Protein AF-A0A7C4EV48-F1 (afdb_monomer_lite)

Radius of gyration: 21.67 Å; chains: 1; bounding box: 40×51×42 Å

Foldseek 3Di:
DVVVVVVVVLVVCCVVPPVVSVQVVCCVPVVDNDDSVPPDDDPVPDDDDDDPVVVVVVVVVVVVVVVVVVVVVVVCPDPWDQDPNDTD

Sequence (88 aa):
MAIKEEVARIIEEVRKNGDRAIGYYLRRFDGLNLQPENLKIDVTRMSVRVSQNFRRAVKTAIARVKRFHQLEKARITNWQENIGGIIV

Secondary structure (DSSP, 8-state):
-HHHHHHHHHHHHHHHHTHHHHHHHIIIII-----GGGSS--GGG------HHHHHHHHHHHHHHHHHHHHHHHH------EETTEE-

pLDDT: mean 90.68, std 9.81, range [60.72, 98.62]

Structure (mmCIF, N/CA/C/O backbone):
data_AF-A0A7C4EV48-F1
#
_entry.id   AF-A0A7C4EV48-F1
#
loop_
_atom_site.group_PDB
_ato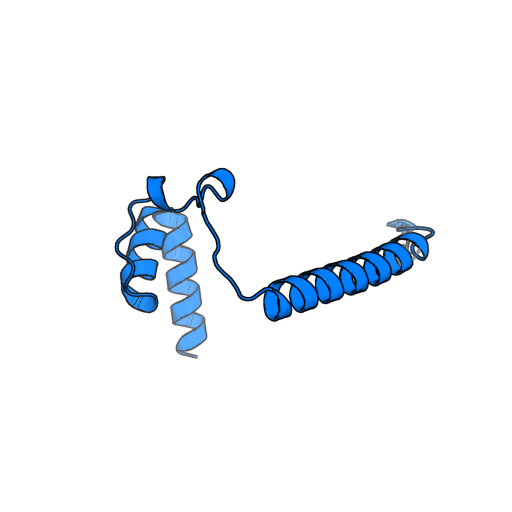m_site.id
_atom_site.type_symbol
_atom_site.label_atom_id
_atom_site.label_alt_id
_atom_site.label_comp_id
_atom_site.label_asym_id
_atom_site.label_entity_id
_atom_site.label_seq_id
_atom_site.pdbx_PDB_ins_code
_atom_site.Cartn_x
_atom_site.Cartn_y
_atom_site.Cartn_z
_atom_site.occupancy
_atom_site.B_iso_or_equiv
_atom_site.auth_seq_id
_atom_site.auth_comp_id
_atom_site.auth_asym_id
_atom_site.auth_atom_id
_atom_site.pdbx_PDB_model_num
ATOM 1 N N . MET A 1 1 ? -17.310 20.556 7.518 1.00 60.72 1 MET A N 1
ATOM 2 C CA . MET A 1 1 ? -16.618 20.469 8.826 1.00 60.72 1 MET A CA 1
ATOM 3 C C . MET A 1 1 ? -16.603 19.042 9.381 1.00 60.72 1 MET A C 1
ATOM 5 O O . MET A 1 1 ? -15.519 18.572 9.692 1.00 60.72 1 MET A O 1
ATOM 9 N N . ALA A 1 2 ? -17.719 18.301 9.347 1.00 85.00 2 ALA A N 1
ATOM 10 C CA . ALA A 1 2 ? -17.835 16.948 9.921 1.00 85.00 2 ALA A CA 1
ATOM 11 C C . ALA A 1 2 ? -16.746 15.918 9.525 1.00 85.00 2 ALA A C 1
ATOM 13 O O . ALA A 1 2 ? -16.184 15.270 10.402 1.00 85.00 2 ALA A O 1
ATOM 14 N N . ILE A 1 3 ? -16.393 15.791 8.235 1.00 94.44 3 ILE A N 1
ATOM 15 C CA . ILE A 1 3 ? -15.415 14.773 7.789 1.00 94.44 3 ILE A CA 1
ATOM 16 C C . ILE A 1 3 ? -14.018 15.034 8.370 1.00 94.44 3 ILE A C 1
ATOM 18 O O . ILE A 1 3 ? -13.352 14.111 8.827 1.00 94.44 3 ILE A O 1
ATOM 22 N N . LYS A 1 4 ? -13.572 16.298 8.399 1.00 96.94 4 LYS A N 1
ATOM 23 C CA . LYS A 1 4 ? -12.251 16.661 8.940 1.00 96.94 4 LYS A CA 1
ATOM 24 C C . LYS A 1 4 ? -12.140 16.283 10.419 1.00 96.94 4 LYS A C 1
ATOM 26 O O . LYS A 1 4 ? -11.116 15.760 10.845 1.00 96.94 4 LYS A O 1
ATOM 31 N N . GLU A 1 5 ? -13.193 16.537 11.189 1.00 97.12 5 GLU A N 1
ATOM 32 C CA . GLU A 1 5 ? -13.258 16.212 12.618 1.00 97.12 5 GLU A CA 1
ATOM 33 C C . GLU A 1 5 ? -13.328 14.704 12.873 1.00 97.12 5 GLU A C 1
ATOM 35 O O . GLU A 1 5 ? -12.796 14.219 13.869 1.00 97.12 5 GLU A O 1
ATOM 40 N N . GLU A 1 6 ? -13.986 13.947 11.996 1.00 96.06 6 GLU A N 1
ATOM 41 C CA . GLU A 1 6 ? -14.011 12.486 12.072 1.00 96.06 6 GLU A CA 1
ATOM 42 C C . GLU A 1 6 ? -12.633 11.888 11.770 1.00 96.06 6 GLU A C 1
ATOM 44 O O . GLU A 1 6 ? -12.130 11.089 12.558 1.00 96.06 6 GLU A O 1
ATOM 49 N N . VAL A 1 7 ? -11.963 12.349 10.710 1.00 97.62 7 VAL A N 1
ATOM 50 C CA . VAL A 1 7 ? -10.591 11.928 10.386 1.00 97.62 7 VAL A CA 1
ATOM 51 C C . VAL A 1 7 ? -9.626 12.266 11.524 1.00 97.62 7 VAL A C 1
ATOM 53 O O . VAL A 1 7 ? -8.837 11.414 11.930 1.00 97.62 7 VAL A O 1
ATOM 56 N N . ALA A 1 8 ? -9.712 13.475 12.091 1.00 98.00 8 ALA A N 1
ATOM 57 C CA . ALA A 1 8 ? -8.877 13.873 13.225 1.00 98.00 8 ALA A CA 1
ATOM 58 C C . ALA A 1 8 ? -9.084 12.960 14.446 1.00 98.00 8 ALA A C 1
ATOM 60 O O . ALA A 1 8 ? -8.114 12.573 15.096 1.00 98.00 8 ALA A O 1
ATOM 61 N N . ARG A 1 9 ? -10.333 12.562 14.726 1.00 97.44 9 ARG A N 1
ATOM 62 C CA . ARG A 1 9 ? -10.645 11.598 15.791 1.00 97.44 9 ARG A CA 1
ATOM 63 C C . ARG A 1 9 ? -10.063 10.216 15.511 1.00 97.44 9 ARG A C 1
ATOM 65 O O . ARG A 1 9 ? -9.483 9.631 16.415 1.00 97.44 9 ARG A O 1
ATOM 72 N N . ILE A 1 10 ? -10.163 9.709 14.281 1.00 98.00 10 ILE A N 1
ATOM 73 C CA . ILE A 1 10 ? -9.578 8.410 13.905 1.00 98.00 10 ILE A CA 1
ATOM 74 C C . ILE A 1 10 ? -8.061 8.420 14.122 1.00 98.00 10 ILE A C 1
ATOM 76 O O . ILE A 1 10 ? -7.530 7.502 14.744 1.00 98.00 10 ILE A O 1
ATOM 80 N N . ILE A 1 11 ? -7.374 9.471 13.662 1.00 98.44 11 ILE A N 1
ATOM 81 C CA . ILE A 1 11 ? -5.924 9.625 13.842 1.00 98.44 11 ILE A CA 1
ATOM 82 C C . ILE A 1 11 ? -5.564 9.640 15.331 1.00 98.44 11 ILE A C 1
ATOM 84 O O . ILE A 1 11 ? -4.645 8.935 15.744 1.00 98.44 11 ILE A O 1
ATOM 88 N N . GLU A 1 12 ? -6.297 10.403 16.145 1.00 98.56 12 GLU A N 1
ATOM 89 C CA . GLU A 1 12 ? -6.039 10.493 17.583 1.00 98.56 12 GLU A CA 1
ATOM 90 C C . GLU A 1 12 ? -6.294 9.164 18.310 1.00 98.56 12 GLU A C 1
ATOM 92 O O . GLU A 1 12 ? -5.529 8.784 19.196 1.00 98.56 12 GLU A O 1
ATOM 97 N N . GLU A 1 13 ? -7.319 8.415 17.907 1.00 98.38 13 GLU A N 1
ATOM 98 C CA . GLU A 1 13 ? -7.587 7.077 18.436 1.00 98.38 13 GLU A CA 1
ATOM 99 C C . GLU A 1 13 ? -6.479 6.086 18.074 1.00 98.38 13 GLU A C 1
ATOM 101 O O . GLU A 1 13 ? -6.010 5.355 18.944 1.00 98.38 13 GLU A O 1
ATOM 106 N N . VAL A 1 14 ? -5.990 6.091 16.830 1.00 98.00 14 VAL A N 1
ATOM 107 C CA . VAL A 1 14 ? -4.845 5.254 16.432 1.00 98.00 14 VAL A CA 1
ATOM 108 C C . VAL A 1 14 ? -3.583 5.660 17.194 1.00 98.00 14 VAL A C 1
ATOM 110 O O . VAL A 1 14 ? -2.846 4.794 17.659 1.00 98.00 14 VAL A O 1
ATOM 113 N N . ARG A 1 15 ? -3.361 6.961 17.417 1.00 98.31 15 ARG A N 1
ATOM 114 C CA . ARG A 1 15 ? -2.226 7.460 18.206 1.00 98.31 15 ARG A CA 1
ATOM 115 C C . ARG A 1 15 ? -2.262 6.972 19.658 1.00 98.31 15 ARG A C 1
ATOM 117 O O . ARG A 1 15 ? -1.217 6.625 20.200 1.00 98.31 15 ARG A O 1
ATOM 124 N N . LYS A 1 16 ? -3.439 6.957 20.295 1.00 98.44 16 LYS A N 1
ATOM 125 C CA . LYS A 1 16 ? -3.608 6.519 21.694 1.00 98.44 16 LYS A CA 1
ATOM 126 C C . LYS A 1 16 ? -3.626 5.001 21.853 1.00 98.44 16 LYS A C 1
ATOM 128 O O . LYS A 1 16 ? -3.102 4.487 22.836 1.00 98.44 16 LYS A O 1
ATOM 133 N N . ASN A 1 17 ? -4.269 4.298 20.922 1.00 96.88 17 ASN A N 1
ATOM 134 C CA . ASN A 1 17 ? -4.677 2.904 21.098 1.00 96.88 17 ASN A CA 1
ATOM 135 C C . ASN A 1 17 ? -4.013 1.924 20.115 1.00 96.88 17 ASN A C 1
ATOM 137 O O . ASN A 1 17 ? -4.248 0.718 20.224 1.00 96.88 17 ASN A O 1
ATOM 141 N N . GLY A 1 18 ? -3.184 2.410 19.185 1.00 95.81 18 GLY A N 1
ATOM 142 C CA . GLY A 1 18 ? -2.398 1.597 18.255 1.00 95.81 18 GLY A CA 1
ATOM 143 C C . GLY A 1 18 ? -3.247 0.632 17.423 1.00 95.81 18 GLY A C 1
ATOM 144 O O . GLY A 1 18 ? -4.367 0.952 17.016 1.00 95.81 18 GLY A O 1
ATOM 145 N N . ASP A 1 19 ? -2.739 -0.584 17.216 1.00 95.62 19 ASP A N 1
ATOM 146 C CA . ASP A 1 19 ? -3.375 -1.606 16.372 1.00 95.62 19 ASP A CA 1
ATOM 147 C C . ASP A 1 19 ? -4.777 -2.014 16.841 1.00 95.62 19 ASP A C 1
ATOM 149 O O . ASP A 1 19 ? -5.602 -2.448 16.035 1.00 95.62 19 ASP A O 1
ATOM 153 N N . ARG A 1 20 ? -5.102 -1.820 18.127 1.00 94.25 20 ARG A N 1
ATOM 154 C CA . ARG A 1 20 ? -6.461 -2.049 18.638 1.00 94.25 20 ARG A CA 1
ATOM 155 C C . ARG A 1 20 ? -7.468 -1.112 17.972 1.00 94.25 20 ARG A C 1
ATOM 157 O O . ARG A 1 20 ? -8.555 -1.550 17.595 1.00 94.25 20 ARG A O 1
ATOM 164 N N . ALA A 1 21 ? -7.111 0.164 17.809 1.00 96.44 21 ALA A N 1
ATOM 165 C CA . ALA A 1 21 ? -7.947 1.120 17.087 1.00 96.44 21 ALA A CA 1
ATOM 166 C C . ALA A 1 21 ? -8.019 0.779 15.594 1.00 96.44 21 ALA A C 1
ATOM 168 O O . ALA A 1 21 ? -9.095 0.876 15.007 1.00 96.44 21 ALA A O 1
ATOM 169 N N . ILE A 1 22 ? -6.921 0.307 14.994 1.00 96.38 22 ILE A N 1
ATOM 170 C CA . ILE A 1 22 ? -6.922 -0.161 13.600 1.00 96.38 22 ILE A CA 1
ATOM 171 C C . ILE A 1 22 ? -7.918 -1.315 13.424 1.00 96.38 22 ILE A C 1
ATOM 173 O O . ILE A 1 22 ? -8.787 -1.234 12.561 1.00 96.38 22 ILE A O 1
ATOM 177 N N . GLY A 1 23 ? -7.870 -2.344 14.277 1.00 95.44 23 GLY A N 1
ATOM 178 C CA . GLY A 1 23 ? -8.818 -3.465 14.238 1.00 95.44 23 GLY A CA 1
ATOM 179 C C . GLY A 1 23 ? -10.280 -3.034 14.420 1.00 95.44 23 GLY A C 1
ATOM 180 O O . GLY A 1 23 ? -11.172 -3.551 13.744 1.00 95.44 23 GLY A O 1
ATOM 181 N N . TYR A 1 24 ? -10.541 -2.042 15.280 1.00 95.44 24 TYR A N 1
ATOM 182 C CA . TYR A 1 24 ? -11.873 -1.444 15.422 1.00 95.44 24 TYR A CA 1
ATOM 183 C C . TYR A 1 24 ? -12.350 -0.782 14.120 1.00 95.44 24 TYR A C 1
ATOM 185 O O . TYR A 1 24 ? -13.471 -1.040 13.673 1.00 95.44 24 TYR A O 1
ATOM 193 N N . TYR A 1 25 ? -11.507 0.039 13.487 1.00 96.50 25 TYR A N 1
ATOM 194 C CA . TYR A 1 25 ? -11.878 0.751 12.264 1.00 96.50 25 TYR A CA 1
ATOM 195 C C . TYR A 1 25 ? -11.956 -0.158 11.033 1.00 96.50 25 TYR A C 1
ATOM 197 O O . TYR A 1 25 ? -12.860 0.034 10.224 1.00 96.50 25 TYR A O 1
ATOM 205 N N . LEU A 1 26 ? -11.124 -1.200 10.941 1.00 96.31 26 LEU A N 1
ATOM 206 C CA . LEU A 1 26 ? -11.251 -2.255 9.928 1.00 96.31 26 LEU A CA 1
ATOM 207 C C . LEU A 1 26 ? -12.602 -2.970 10.027 1.00 96.31 26 LEU A C 1
ATOM 209 O O . LEU A 1 26 ? -13.258 -3.208 9.016 1.00 96.31 26 LEU A O 1
ATOM 213 N N . ARG A 1 27 ? -13.072 -3.268 11.245 1.00 95.81 27 ARG A N 1
ATOM 214 C CA . ARG A 1 27 ? -14.408 -3.853 11.420 1.00 95.81 27 ARG A CA 1
ATOM 215 C C . ARG A 1 27 ? -15.497 -2.876 10.994 1.00 95.81 27 ARG A C 1
ATOM 217 O O . ARG A 1 27 ? -16.455 -3.278 10.343 1.00 95.81 27 ARG A O 1
ATOM 224 N N . ARG A 1 28 ? -15.367 -1.611 11.399 1.00 95.88 28 ARG A N 1
ATOM 225 C CA . ARG A 1 28 ? -16.380 -0.576 11.166 1.00 95.88 28 ARG A CA 1
ATOM 226 C C . ARG A 1 28 ? -16.534 -0.223 9.688 1.00 95.88 28 ARG A C 1
ATOM 228 O O . ARG A 1 28 ? -17.664 -0.069 9.241 1.00 95.88 28 ARG A O 1
ATOM 235 N N . PHE A 1 29 ? -15.427 -0.047 8.971 1.00 96.50 29 PHE A N 1
ATOM 236 C CA . PHE A 1 29 ? -15.435 0.484 7.607 1.00 96.50 29 PHE A CA 1
ATOM 237 C C . PHE A 1 29 ? -15.257 -0.597 6.539 1.00 96.50 29 PHE A C 1
ATOM 239 O O . PHE A 1 29 ? -15.910 -0.514 5.503 1.00 96.50 29 PHE A O 1
ATOM 246 N N . ASP A 1 30 ? -14.462 -1.636 6.811 1.00 95.81 30 ASP A N 1
ATOM 247 C CA . ASP A 1 30 ? -14.158 -2.701 5.843 1.00 95.81 30 ASP A CA 1
ATOM 248 C C . ASP A 1 30 ? -14.875 -4.029 6.156 1.00 95.81 30 ASP A C 1
ATOM 250 O O . ASP A 1 30 ? -14.783 -4.988 5.390 1.00 95.81 30 ASP A O 1
ATOM 254 N N . GLY A 1 31 ? -15.581 -4.122 7.291 1.00 95.94 31 GLY A N 1
ATOM 255 C CA . GLY A 1 31 ? -16.253 -5.350 7.736 1.00 95.94 31 GLY A CA 1
ATOM 256 C C . GLY A 1 31 ? -15.296 -6.463 8.179 1.00 95.94 31 GLY A C 1
ATOM 257 O O . GLY A 1 31 ? -15.717 -7.605 8.365 1.00 95.94 31 GLY A O 1
ATOM 258 N N . LEU A 1 32 ? -14.008 -6.156 8.359 1.00 94.25 32 LEU A N 1
ATOM 259 C CA . LEU A 1 32 ? -12.970 -7.136 8.669 1.00 94.25 32 LEU A CA 1
ATOM 260 C C . LEU A 1 32 ? -12.740 -7.256 10.177 1.00 94.25 32 LEU A C 1
ATOM 262 O O . LEU A 1 32 ? -12.408 -6.292 10.862 1.00 94.25 32 LEU A O 1
ATOM 266 N N . ASN A 1 33 ? -12.868 -8.475 10.702 1.00 93.94 33 ASN A N 1
ATOM 267 C CA . ASN A 1 33 ? -12.550 -8.792 12.091 1.00 93.94 33 ASN A CA 1
ATOM 268 C C . ASN A 1 33 ? -11.141 -9.390 12.192 1.00 93.94 33 ASN A C 1
ATOM 270 O O . ASN A 1 33 ? -10.988 -10.611 12.243 1.00 93.94 33 ASN A O 1
ATOM 274 N N . LEU A 1 34 ? -10.124 -8.530 12.186 1.00 91.19 34 LEU A N 1
ATOM 275 C CA . LEU A 1 34 ? -8.724 -8.936 12.291 1.00 91.19 34 LEU A CA 1
ATOM 276 C C . LEU A 1 34 ? -8.150 -8.569 13.659 1.00 91.19 34 LEU A C 1
ATOM 278 O O . LEU A 1 34 ? -8.392 -7.480 14.177 1.00 91.19 34 LEU A O 1
ATOM 282 N N . GLN A 1 35 ? -7.366 -9.491 14.216 1.00 87.12 35 GLN A N 1
ATOM 283 C CA . GLN A 1 35 ? -6.485 -9.199 15.346 1.00 87.12 35 GLN A CA 1
ATOM 284 C C . GLN A 1 35 ? -5.202 -8.515 14.841 1.00 87.12 35 GLN A C 1
ATOM 286 O O . GLN A 1 35 ? -4.817 -8.776 13.694 1.00 87.12 35 GLN A O 1
ATOM 291 N N . PRO A 1 36 ? -4.536 -7.676 15.657 1.00 86.94 36 PRO A N 1
ATOM 292 C CA . PRO A 1 36 ? -3.304 -6.971 15.288 1.00 86.94 36 PRO A CA 1
ATOM 293 C C . PRO A 1 36 ? -2.248 -7.844 14.598 1.00 86.94 36 PRO A C 1
ATOM 295 O O . PRO A 1 36 ? -1.664 -7.458 13.586 1.00 86.94 36 PRO A O 1
ATOM 298 N N . GLU A 1 37 ? -2.061 -9.071 15.077 1.00 88.88 37 GLU A N 1
ATOM 299 C CA . GLU A 1 37 ? -1.044 -10.005 14.586 1.00 88.88 37 GLU A CA 1
ATOM 300 C C . GLU A 1 37 ? -1.329 -10.479 13.151 1.00 88.88 37 GLU A C 1
ATOM 302 O O . GLU A 1 37 ? -0.421 -10.904 12.437 1.00 88.88 37 GLU A O 1
ATOM 307 N N . ASN A 1 38 ? -2.584 -10.362 12.707 1.00 89.50 38 ASN A N 1
ATOM 308 C CA . ASN A 1 38 ? -3.055 -10.767 11.384 1.00 89.50 38 ASN A CA 1
ATOM 309 C C . ASN A 1 38 ? -3.139 -9.601 10.387 1.00 89.50 38 ASN A C 1
ATOM 311 O O . ASN A 1 38 ? -3.567 -9.804 9.252 1.00 89.50 38 ASN A O 1
ATOM 315 N N . LEU A 1 39 ? -2.744 -8.382 10.778 1.00 90.12 39 LEU A N 1
ATOM 316 C CA . LEU A 1 39 ? -2.725 -7.228 9.870 1.00 90.12 39 LEU A CA 1
ATOM 317 C C . LEU A 1 39 ? -1.690 -7.396 8.751 1.00 90.12 39 LEU A C 1
ATOM 319 O O . LEU A 1 39 ? -1.884 -6.926 7.629 1.00 90.12 39 LEU A O 1
ATOM 323 N N . LYS A 1 40 ? -0.574 -8.069 9.046 1.00 90.50 40 LYS A N 1
ATOM 324 C CA . LYS A 1 40 ? 0.502 -8.284 8.081 1.00 90.50 40 LYS A CA 1
ATOM 325 C C . LYS A 1 40 ? 0.165 -9.442 7.144 1.00 90.50 40 LYS A C 1
ATOM 327 O O . LYS A 1 40 ? 0.028 -10.585 7.568 1.00 90.50 40 LYS A O 1
ATOM 332 N N . ILE A 1 41 ? 0.136 -9.155 5.846 1.00 88.38 41 ILE A N 1
ATOM 333 C CA . ILE A 1 41 ? -0.073 -10.164 4.806 1.00 88.38 41 ILE A CA 1
ATOM 334 C C . ILE A 1 41 ? 1.271 -10.789 4.407 1.00 88.38 41 ILE A C 1
ATOM 336 O O . ILE A 1 41 ? 2.174 -10.096 3.936 1.00 88.38 41 ILE A O 1
ATOM 340 N N . ASP A 1 42 ? 1.394 -12.112 4.548 1.00 87.44 42 ASP A N 1
ATOM 341 C CA . ASP A 1 42 ? 2.512 -12.879 3.990 1.00 87.44 42 ASP A CA 1
ATOM 342 C C . ASP A 1 42 ? 2.215 -13.270 2.536 1.00 87.44 42 ASP A C 1
ATOM 344 O O . ASP A 1 42 ? 1.579 -14.287 2.245 1.00 87.44 42 ASP A O 1
ATOM 348 N N . VAL A 1 43 ? 2.709 -12.453 1.605 1.00 85.94 43 VAL A N 1
ATOM 349 C CA . VAL A 1 43 ? 2.516 -12.664 0.164 1.00 85.94 43 VAL A CA 1
ATOM 350 C C . VAL A 1 43 ? 3.162 -13.950 -0.356 1.00 85.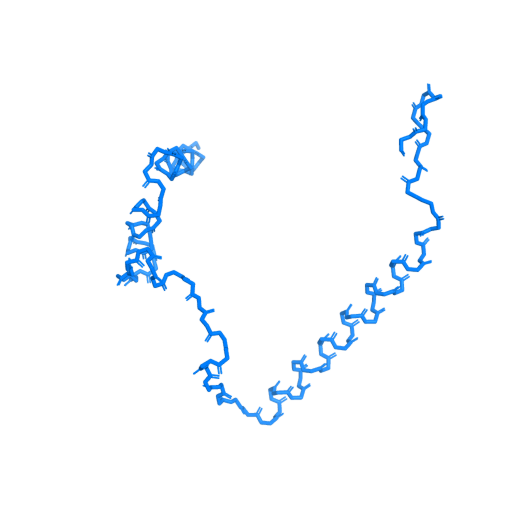94 43 VAL A C 1
ATOM 352 O O . VAL A 1 43 ? 2.746 -14.445 -1.400 1.00 85.94 43 VAL A O 1
ATOM 355 N N . THR A 1 44 ? 4.146 -14.522 0.351 1.00 86.06 44 THR A N 1
ATOM 356 C CA . THR A 1 44 ? 4.809 -15.767 -0.080 1.00 86.06 44 THR A CA 1
ATOM 357 C C . THR A 1 44 ? 3.892 -16.979 0.055 1.00 86.06 44 THR A C 1
ATOM 359 O O . THR A 1 44 ? 4.025 -17.948 -0.689 1.00 86.06 44 THR A O 1
ATOM 362 N N . ARG A 1 45 ? 2.909 -16.894 0.959 1.00 81.12 45 ARG A N 1
ATOM 363 C CA . ARG A 1 45 ? 1.898 -17.930 1.203 1.00 81.12 45 ARG A CA 1
ATOM 364 C C . ARG A 1 45 ? 0.645 -17.754 0.347 1.00 81.12 45 ARG A C 1
ATOM 366 O O . ARG A 1 45 ? -0.238 -18.608 0.372 1.00 81.12 45 ARG A O 1
ATOM 373 N N . MET A 1 46 ? 0.541 -16.664 -0.413 1.00 84.06 46 MET A N 1
ATOM 374 C CA . MET A 1 46 ? -0.633 -16.384 -1.234 1.00 84.06 46 MET A CA 1
ATOM 375 C C . MET A 1 46 ? -0.523 -17.046 -2.607 1.00 84.06 46 MET A C 1
ATOM 377 O O . MET A 1 46 ? 0.356 -16.732 -3.407 1.00 84.06 46 MET A O 1
ATOM 381 N N . SER A 1 47 ? -1.488 -17.907 -2.935 1.00 81.62 47 SER A N 1
ATOM 382 C CA . SER A 1 47 ? -1.671 -18.370 -4.312 1.00 81.62 47 SER A CA 1
ATOM 383 C C . SER A 1 47 ? -2.635 -17.432 -5.046 1.00 81.62 47 SER A C 1
ATOM 385 O O . SER A 1 47 ? -3.808 -17.327 -4.697 1.00 81.62 47 SER A O 1
ATOM 387 N N . VAL A 1 48 ? -2.143 -16.719 -6.063 1.00 84.19 48 VAL A N 1
ATOM 388 C CA . VAL A 1 48 ? -2.971 -15.807 -6.870 1.00 84.19 48 VAL A CA 1
ATOM 389 C C . VAL A 1 48 ? -3.298 -16.453 -8.212 1.00 84.19 48 VAL A C 1
ATOM 391 O O . VAL A 1 48 ? -2.432 -16.601 -9.086 1.0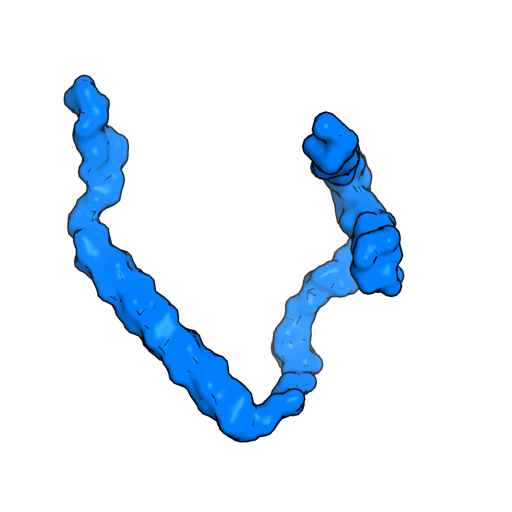0 84.19 48 VAL A O 1
ATOM 394 N N . ARG A 1 49 ? -4.574 -16.810 -8.389 1.00 91.25 49 ARG A N 1
ATOM 395 C CA . ARG A 1 49 ? -5.124 -17.316 -9.650 1.00 91.25 49 ARG A CA 1
ATOM 396 C C . ARG A 1 49 ? -5.765 -16.169 -10.422 1.00 91.25 49 ARG A C 1
ATOM 398 O O . ARG A 1 49 ? -6.759 -15.599 -9.999 1.00 91.25 49 ARG A O 1
ATOM 405 N N . VAL A 1 50 ? -5.176 -15.841 -11.564 1.00 94.44 50 VAL A N 1
ATOM 406 C CA . VAL A 1 50 ? -5.659 -14.821 -12.502 1.00 94.44 50 VAL A CA 1
ATOM 407 C C . VAL A 1 50 ? -5.475 -15.331 -13.924 1.00 94.44 50 VAL A C 1
ATOM 409 O O . VAL A 1 50 ? -4.601 -16.169 -14.170 1.00 94.44 50 VAL A O 1
ATOM 412 N N . SER A 1 51 ? -6.261 -14.808 -14.866 1.00 97.75 51 SER A N 1
ATOM 413 C CA . SER A 1 51 ? -6.118 -15.170 -16.276 1.00 97.75 51 SER A CA 1
ATOM 414 C C . SER A 1 51 ? -4.724 -14.815 -16.804 1.00 97.75 51 SER A C 1
ATOM 416 O O . SER A 1 51 ? -4.070 -13.867 -16.351 1.00 97.75 51 SER A O 1
ATOM 418 N N . GLN A 1 52 ? -4.255 -15.567 -17.800 1.00 96.69 52 GLN A N 1
ATOM 419 C CA . GLN A 1 52 ? -2.956 -15.305 -18.419 1.00 96.69 52 GLN A CA 1
ATOM 420 C C . GLN A 1 52 ? -2.915 -13.911 -19.071 1.00 96.69 52 GLN A C 1
ATOM 422 O O . GLN A 1 52 ? -1.891 -13.232 -19.003 1.00 96.69 52 GLN A O 1
ATOM 427 N N . ASN A 1 53 ? -4.042 -13.461 -19.637 1.00 98.19 53 ASN A N 1
ATOM 428 C 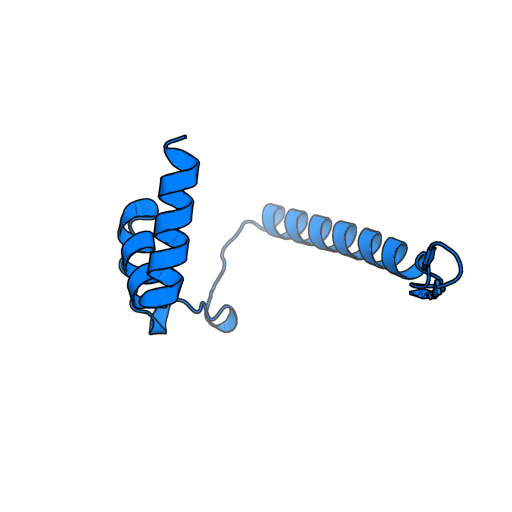CA . ASN A 1 53 ? -4.202 -12.117 -20.197 1.00 98.19 53 ASN A CA 1
ATOM 429 C C . ASN A 1 53 ? -4.019 -11.034 -19.134 1.00 98.19 53 ASN A C 1
ATOM 431 O O . ASN A 1 53 ? -3.206 -10.131 -19.325 1.00 98.19 53 ASN A O 1
ATOM 435 N N . PHE A 1 54 ? -4.701 -11.158 -17.993 1.00 97.88 54 PHE A N 1
ATOM 436 C CA . PHE A 1 54 ? -4.559 -10.204 -16.895 1.00 97.88 54 PHE A CA 1
ATOM 437 C C . PHE A 1 54 ? -3.121 -10.174 -16.368 1.00 97.88 54 PHE A C 1
ATOM 439 O O . PHE A 1 54 ? -2.521 -9.109 -16.230 1.00 97.88 54 PHE A O 1
ATOM 446 N N . ARG A 1 55 ? -2.509 -11.351 -16.174 1.00 96.38 55 ARG A N 1
ATOM 447 C CA . ARG A 1 55 ? -1.108 -11.454 -15.742 1.00 96.38 55 ARG A CA 1
ATOM 448 C C . ARG A 1 55 ? -0.151 -10.768 -16.720 1.00 96.38 55 ARG A C 1
ATOM 450 O O . ARG A 1 55 ? 0.781 -10.099 -16.278 1.00 96.38 55 ARG A O 1
ATOM 457 N N . ARG A 1 56 ? -0.360 -10.925 -18.033 1.00 98.06 56 ARG A N 1
ATOM 458 C CA . ARG A 1 56 ? 0.423 -10.227 -19.066 1.00 98.06 56 ARG A CA 1
ATOM 459 C C . ARG A 1 56 ? 0.237 -8.714 -18.976 1.00 98.06 56 ARG A C 1
ATOM 461 O O . ARG A 1 56 ? 1.236 -8.006 -18.923 1.00 98.06 56 ARG A O 1
ATOM 468 N N . ALA A 1 57 ? -1.004 -8.238 -18.883 1.00 98.44 57 ALA A N 1
ATOM 469 C CA . ALA A 1 57 ? -1.308 -6.812 -18.789 1.00 98.44 57 ALA A CA 1
ATOM 470 C C . ALA A 1 57 ? -0.630 -6.154 -17.574 1.00 98.44 57 ALA A C 1
ATOM 472 O O . ALA A 1 57 ? 0.047 -5.137 -17.726 1.00 98.44 57 ALA A O 1
ATOM 473 N N . VAL A 1 58 ? -0.715 -6.780 -16.393 1.00 97.88 58 VAL A N 1
ATOM 474 C CA . VAL A 1 58 ? -0.051 -6.290 -15.173 1.00 97.88 58 VAL A CA 1
ATOM 475 C C . VAL A 1 58 ? 1.472 -6.267 -15.339 1.00 97.88 58 VAL A C 1
ATOM 477 O O . VAL A 1 58 ? 2.106 -5.266 -15.012 1.00 97.88 58 VAL A O 1
ATOM 480 N N . LYS A 1 59 ? 2.080 -7.317 -15.913 1.00 97.69 59 LYS A N 1
ATOM 481 C CA . LYS A 1 59 ? 3.528 -7.335 -16.198 1.00 97.69 59 LYS A CA 1
ATOM 482 C C . LYS A 1 59 ? 3.948 -6.210 -17.148 1.00 97.69 59 LYS A C 1
ATOM 484 O O . LYS A 1 59 ? 4.974 -5.572 -16.916 1.00 97.69 59 LYS A O 1
ATOM 489 N N . THR A 1 60 ? 3.162 -5.941 -18.189 1.00 98.62 60 THR A N 1
ATOM 490 C CA . THR A 1 60 ? 3.416 -4.830 -19.114 1.00 98.62 60 THR A CA 1
ATOM 491 C C . THR A 1 60 ? 3.319 -3.479 -18.406 1.00 98.62 60 THR A C 1
ATOM 493 O O . THR A 1 60 ? 4.194 -2.635 -18.604 1.00 98.62 60 THR A O 1
ATOM 496 N N . ALA A 1 61 ? 2.306 -3.275 -17.559 1.00 98.62 61 ALA A N 1
ATOM 497 C CA . ALA A 1 61 ? 2.162 -2.052 -16.770 1.00 98.62 61 ALA A CA 1
ATOM 498 C C . ALA A 1 61 ? 3.371 -1.838 -15.846 1.00 98.62 61 ALA A C 1
ATOM 500 O O . ALA A 1 61 ? 3.992 -0.777 -15.893 1.00 98.62 61 ALA A O 1
ATOM 501 N N . ILE A 1 62 ? 3.779 -2.874 -15.104 1.00 98.50 62 ILE A N 1
ATOM 502 C CA . ILE A 1 62 ? 4.967 -2.846 -14.236 1.00 98.50 62 ILE A CA 1
ATOM 503 C C . ILE A 1 62 ? 6.217 -2.445 -15.027 1.00 98.50 62 ILE A C 1
ATOM 505 O O . ILE A 1 62 ? 6.955 -1.558 -14.601 1.00 98.50 62 ILE A O 1
ATOM 509 N N . ALA A 1 63 ? 6.457 -3.061 -16.189 1.00 98.62 63 ALA A N 1
ATOM 510 C CA . ALA A 1 63 ? 7.632 -2.764 -17.007 1.00 98.62 63 ALA A CA 1
ATOM 511 C C . ALA A 1 63 ? 7.658 -1.302 -17.486 1.00 98.62 63 ALA A C 1
ATOM 513 O O . ALA A 1 63 ? 8.709 -0.663 -17.457 1.00 98.62 63 ALA A O 1
ATOM 514 N N . 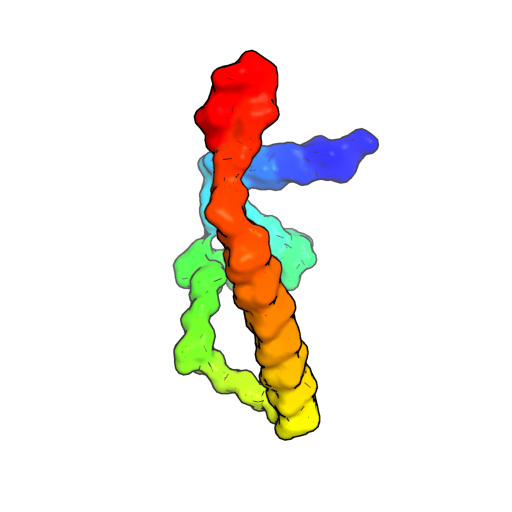ARG A 1 64 ? 6.504 -0.757 -17.890 1.00 98.56 64 ARG A N 1
ATOM 515 C CA . ARG A 1 64 ? 6.380 0.639 -18.338 1.00 98.56 64 ARG A CA 1
ATOM 516 C C . ARG A 1 64 ? 6.600 1.625 -17.196 1.00 98.56 64 ARG A C 1
ATOM 518 O O . ARG A 1 64 ? 7.420 2.526 -17.343 1.00 98.56 64 ARG A O 1
ATOM 525 N N . VAL A 1 65 ? 5.930 1.414 -16.061 1.00 98.56 65 VAL A N 1
ATOM 526 C CA . VAL A 1 65 ? 6.080 2.247 -14.858 1.00 98.56 65 VAL A CA 1
ATOM 527 C C . VAL A 1 65 ? 7.534 2.232 -14.387 1.00 98.56 65 VAL A C 1
ATOM 529 O O . VAL A 1 65 ? 8.106 3.292 -14.148 1.00 98.56 65 VAL A O 1
ATOM 532 N N . LYS A 1 66 ? 8.171 1.055 -14.332 1.00 98.50 66 LYS A N 1
ATOM 533 C CA . LYS A 1 66 ? 9.582 0.927 -13.947 1.00 98.50 66 LYS A CA 1
ATOM 534 C C . LYS A 1 66 ? 10.506 1.672 -14.908 1.00 98.50 66 LYS A C 1
ATOM 536 O O . LYS A 1 66 ? 11.352 2.432 -14.450 1.00 98.50 66 LYS A O 1
ATOM 541 N N . ARG A 1 67 ? 10.338 1.484 -16.222 1.00 98.25 67 ARG A N 1
ATOM 542 C CA . ARG A 1 67 ? 11.155 2.170 -17.235 1.00 98.25 67 ARG A CA 1
ATOM 543 C C . ARG A 1 67 ? 11.026 3.687 -17.118 1.00 98.25 67 ARG A C 1
ATOM 545 O O . ARG A 1 67 ? 12.037 4.374 -17.170 1.00 98.25 67 ARG A O 1
ATOM 552 N N . PHE A 1 68 ? 9.807 4.195 -16.956 1.00 97.75 68 PHE A N 1
ATOM 553 C CA . PHE A 1 68 ? 9.559 5.626 -16.803 1.00 97.75 68 PHE A CA 1
ATOM 554 C C . PHE A 1 68 ? 10.297 6.201 -15.585 1.00 97.75 68 PHE A C 1
ATOM 556 O O . PHE A 1 68 ? 11.139 7.077 -15.753 1.00 97.75 68 PHE A O 1
ATOM 563 N N . HIS A 1 69 ? 10.096 5.628 -14.394 1.00 96.69 69 HIS A N 1
ATOM 564 C CA . HIS A 1 69 ? 10.740 6.121 -13.170 1.00 96.69 69 HIS A CA 1
ATOM 565 C C . HIS A 1 69 ? 12.266 5.939 -13.176 1.00 96.69 69 HIS A C 1
ATOM 567 O O . HIS A 1 69 ? 12.989 6.729 -12.577 1.00 96.69 69 HIS A O 1
ATOM 573 N N . GLN A 1 70 ? 12.795 4.918 -13.859 1.00 96.81 70 GLN A N 1
ATOM 574 C CA . GLN A 1 70 ? 14.242 4.779 -14.055 1.00 96.81 70 GLN A CA 1
ATOM 575 C C . GLN A 1 70 ? 14.811 5.916 -14.909 1.00 96.81 70 GLN A C 1
ATOM 577 O O . GLN A 1 70 ? 15.893 6.414 -14.606 1.00 96.81 70 GLN A O 1
ATOM 582 N N . LEU A 1 71 ? 14.084 6.336 -15.949 1.00 96.06 71 LEU A N 1
ATOM 583 C CA . LEU A 1 71 ? 14.469 7.482 -16.770 1.00 96.06 71 LEU A CA 1
ATOM 584 C C . LEU A 1 71 ? 14.346 8.796 -15.992 1.00 96.06 71 LEU A C 1
ATOM 586 O O . LEU A 1 71 ? 15.244 9.622 -16.098 1.00 96.06 71 LEU A O 1
ATOM 590 N N . GLU A 1 72 ? 13.294 8.983 -15.190 1.00 94.38 72 GLU A N 1
ATOM 591 C CA . GLU A 1 72 ? 13.183 10.146 -14.296 1.00 94.38 72 GLU A CA 1
ATOM 592 C C . GLU A 1 72 ? 14.343 10.200 -13.307 1.00 94.38 72 GLU A C 1
ATOM 594 O O . GLU A 1 72 ? 15.035 11.209 -13.235 1.00 94.38 72 GLU A O 1
ATOM 599 N N . LYS A 1 73 ? 14.635 9.088 -12.624 1.00 91.94 73 LYS A N 1
ATOM 600 C CA . LYS A 1 73 ? 15.766 9.003 -11.697 1.00 91.94 73 LYS A CA 1
ATOM 601 C C . LYS A 1 73 ? 17.095 9.340 -12.377 1.00 91.94 73 LYS A C 1
ATOM 603 O O . LYS A 1 73 ? 17.914 10.022 -11.779 1.00 91.94 73 LYS A O 1
ATOM 608 N N . ALA A 1 74 ? 17.311 8.878 -13.610 1.00 90.50 74 ALA A N 1
ATOM 609 C CA . ALA A 1 74 ? 18.531 9.166 -14.365 1.00 90.50 74 ALA A CA 1
ATOM 610 C C . ALA A 1 74 ? 18.650 10.638 -14.802 1.00 90.50 74 ALA A C 1
ATOM 612 O O . ALA A 1 74 ? 19.757 11.108 -15.046 1.00 90.50 74 ALA A O 1
ATOM 613 N N . ARG A 1 75 ? 17.528 11.362 -14.912 1.00 88.19 75 ARG A N 1
ATOM 614 C CA . ARG A 1 75 ? 17.505 12.800 -15.226 1.00 88.19 75 ARG A CA 1
ATOM 615 C C . ARG A 1 75 ? 17.808 13.678 -14.018 1.00 88.19 75 ARG A C 1
ATOM 617 O O . ARG A 1 75 ? 18.146 14.841 -14.202 1.00 88.19 75 ARG A O 1
ATOM 624 N N . ILE A 1 76 ? 17.695 13.143 -12.805 1.00 83.31 76 ILE A N 1
ATOM 625 C CA . ILE A 1 76 ? 18.069 13.866 -11.593 1.00 83.31 76 ILE A CA 1
ATOM 626 C C . ILE A 1 76 ? 19.593 13.814 -11.472 1.00 83.31 76 ILE A C 1
ATOM 628 O O . ILE A 1 76 ? 20.165 12.856 -10.957 1.00 83.31 76 ILE A O 1
ATOM 632 N N . THR A 1 77 ? 20.254 14.838 -12.009 1.00 71.00 77 THR A N 1
ATOM 633 C CA . THR A 1 77 ? 21.720 14.958 -12.024 1.00 71.00 77 THR A CA 1
ATOM 634 C C . THR A 1 77 ? 22.280 15.607 -10.763 1.00 71.00 77 THR A C 1
ATOM 636 O O . THR A 1 77 ? 23.456 15.427 -10.467 1.00 71.00 77 THR A O 1
ATOM 639 N N . ASN A 1 78 ? 21.456 16.343 -10.014 1.00 70.19 78 ASN A N 1
ATOM 640 C CA . ASN A 1 78 ? 21.810 16.896 -8.715 1.00 70.19 78 ASN A CA 1
ATOM 641 C C . ASN A 1 78 ? 20.527 17.100 -7.897 1.00 70.19 78 ASN A C 1
ATOM 643 O O . ASN A 1 78 ? 19.545 17.603 -8.434 1.00 70.19 78 ASN A O 1
ATOM 647 N N . TRP A 1 79 ? 20.523 16.701 -6.624 1.00 69.06 79 TRP A N 1
ATOM 648 C CA . TRP A 1 79 ? 19.401 16.965 -5.703 1.00 69.06 79 TRP A CA 1
ATOM 649 C C . TRP A 1 79 ? 19.530 18.321 -5.005 1.00 69.06 79 TRP A C 1
ATOM 651 O O . TRP A 1 79 ? 18.751 18.617 -4.110 1.00 69.06 79 TRP A O 1
ATOM 661 N N . GLN A 1 80 ? 20.530 19.105 -5.413 1.00 72.81 80 GLN A N 1
ATOM 662 C CA . GLN A 1 80 ? 20.865 20.376 -4.810 1.00 72.81 80 GLN A CA 1
ATOM 663 C C . GLN A 1 80 ? 20.094 21.524 -5.456 1.00 72.81 80 GLN A C 1
ATOM 665 O O . GLN A 1 80 ? 20.261 21.781 -6.651 1.00 72.81 80 GLN A O 1
ATOM 670 N N . GLU A 1 81 ? 19.322 22.251 -4.659 1.00 67.62 81 GLU A N 1
ATOM 671 C CA . GLU A 1 81 ? 18.684 23.504 -5.064 1.00 67.62 81 GLU A CA 1
ATOM 672 C C . GLU A 1 81 ? 19.308 24.680 -4.305 1.00 67.62 81 GLU A C 1
ATOM 674 O O . GLU A 1 81 ? 19.530 24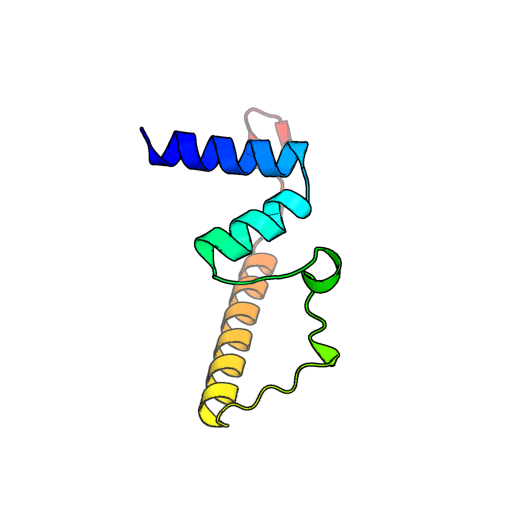.617 -3.096 1.00 67.62 81 GLU A O 1
ATOM 679 N N . ASN A 1 82 ? 19.618 25.772 -5.014 1.00 74.69 82 ASN A N 1
ATOM 680 C CA . ASN A 1 82 ? 20.048 27.012 -4.372 1.00 74.69 82 ASN A CA 1
ATOM 681 C C . ASN A 1 82 ? 18.823 27.882 -4.091 1.00 74.69 82 ASN A C 1
ATOM 683 O O . ASN A 1 82 ? 18.216 28.421 -5.019 1.00 74.69 82 ASN A O 1
ATOM 687 N N . ILE A 1 83 ? 18.485 28.042 -2.815 1.00 73.69 83 ILE A N 1
ATOM 688 C CA . ILE A 1 83 ? 17.410 28.928 -2.373 1.00 73.69 83 ILE A CA 1
ATOM 689 C C . ILE A 1 83 ? 18.043 30.046 -1.547 1.00 73.69 83 ILE A C 1
ATOM 691 O O . ILE A 1 83 ? 18.451 29.846 -0.405 1.00 73.69 83 ILE A O 1
ATOM 695 N N . GLY A 1 84 ? 18.158 31.237 -2.142 1.00 73.00 84 GLY A N 1
ATOM 696 C CA . GLY A 1 84 ? 18.659 32.427 -1.445 1.00 73.00 84 GLY A CA 1
ATOM 697 C C . GLY A 1 84 ? 20.118 32.331 -0.977 1.00 73.00 84 GLY A C 1
ATOM 698 O O . GLY A 1 84 ? 20.464 32.930 0.036 1.00 73.00 84 GLY A O 1
ATOM 699 N N . GLY A 1 85 ? 20.971 31.581 -1.682 1.00 74.12 85 GLY A N 1
ATOM 700 C CA . GLY A 1 85 ? 22.393 31.423 -1.357 1.00 74.12 85 GLY A CA 1
ATOM 701 C C . GLY A 1 85 ? 22.731 30.182 -0.526 1.00 74.12 85 GLY A C 1
ATOM 702 O O . GLY A 1 85 ? 23.911 29.911 -0.314 1.00 74.12 85 GLY A O 1
ATOM 703 N N . ILE A 1 86 ? 21.732 29.406 -0.097 1.00 67.25 86 ILE A N 1
ATOM 704 C CA . ILE A 1 86 ? 21.920 28.127 0.599 1.00 67.25 86 ILE A CA 1
ATOM 705 C C . ILE A 1 86 ? 21.691 26.994 -0.400 1.00 67.25 86 ILE A C 1
ATOM 707 O O . ILE A 1 86 ? 20.671 26.980 -1.085 1.00 67.25 86 ILE A O 1
ATOM 711 N N . ILE A 1 87 ? 22.639 26.057 -0.474 1.00 74.19 87 ILE A N 1
ATOM 712 C CA . ILE A 1 87 ? 22.509 24.828 -1.261 1.00 74.19 87 ILE A CA 1
ATOM 713 C C . ILE A 1 87 ? 21.905 23.755 -0.352 1.00 74.19 87 ILE A C 1
ATOM 715 O O . ILE A 1 87 ? 22.527 23.400 0.653 1.00 74.19 87 ILE A O 1
ATOM 719 N N . VAL A 1 88 ? 20.713 23.268 -0.697 1.00 62.09 88 VAL A N 1
ATOM 720 C CA . VAL A 1 88 ? 19.996 22.193 0.013 1.00 62.09 88 VAL A CA 1
ATOM 721 C C . VAL A 1 88 ? 19.970 20.955 -0.854 1.00 62.09 88 VAL A C 1
ATOM 723 O O . VAL A 1 88 ? 19.572 21.129 -2.022 1.00 62.09 88 VAL A O 1
#